Protein AF-Q5EY01-F1 (afdb_monomer_lite)

Radius of gyration: 21.09 Å; chains: 1; bounding box: 48×11×61 Å

Secondary structure (DSSP, 8-state):
-HHHHHHHHHHHHHHHHHTTGGGS-HHHHHHHHHHHHHHHHHHHHHHHHHHHHHHHHHHHHHHHHHHHHHHT--

Sequence (74 aa):
VRLAANMIAGHLLLPLLGNTGPFLSYMMLSLLIMTQIALLILESAVATIQSYVFAVLSTLYSSEVNQKKKKKKK

pLDDT: mean 75.25, std 11.94, range [42.81, 89.44]

InterPro domains:
  IPR000568 ATP synthase, F0 complex, subunit A [PF00119] (1-62)
  IPR035908 ATP synthase, F0 complex, subunit A superfamily [G3DSA:1.20.120.220] (1-68)
  IPR035908 ATP synthase, F0 complex, subunit A superfamily [SSF81336] (1-62)

Organism: Periplaneta americana (NCBI:txid6978)

Structure (mmCIF, N/CA/C/O backbone):
data_AF-Q5EY01-F1
#
_entry.id   AF-Q5EY01-F1
#
loop_
_atom_site.group_PDB
_atom_site.id
_atom_site.type_symbol
_atom_site.label_atom_id
_atom_site.label_alt_id
_atom_site.label_comp_id
_atom_site.label_asym_id
_atom_site.label_entity_id
_atom_site.label_seq_id
_atom_site.pdbx_PDB_ins_code
_atom_site.Cartn_x
_atom_site.Cartn_y
_atom_site.Cartn_z
_atom_site.occupancy
_atom_site.B_iso_or_equiv
_atom_site.auth_seq_id
_atom_site.auth_comp_id
_atom_site.auth_asym_id
_atom_site.auth_atom_id
_atom_site.pdbx_PDB_model_num
ATOM 1 N N . V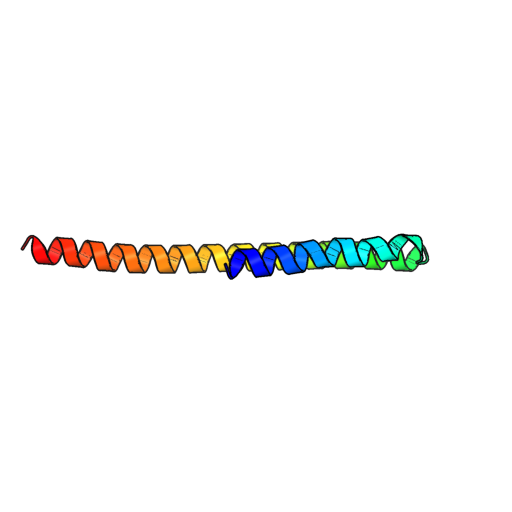AL A 1 1 ? -0.700 -4.291 13.880 1.00 58.84 1 VAL A N 1
ATOM 2 C CA . VAL A 1 1 ? 0.175 -5.259 13.171 1.00 58.84 1 VAL A CA 1
ATOM 3 C C . VAL A 1 1 ? -0.290 -5.520 11.740 1.00 58.84 1 VAL A C 1
ATOM 5 O O . VAL A 1 1 ? 0.467 -5.212 10.838 1.00 58.84 1 VAL A O 1
ATOM 8 N N . ARG A 1 2 ? -1.529 -5.980 11.500 1.00 75.38 2 ARG A N 1
ATOM 9 C CA . ARG A 1 2 ? -2.048 -6.283 10.144 1.00 75.38 2 ARG A CA 1
ATOM 10 C C . ARG A 1 2 ? -1.995 -5.107 9.151 1.00 75.38 2 ARG A C 1
ATOM 12 O O . ARG A 1 2 ? -1.550 -5.288 8.030 1.00 75.38 2 ARG A O 1
ATOM 19 N N . LEU A 1 3 ? -2.379 -3.903 9.584 1.00 68.38 3 LEU A N 1
ATOM 20 C CA . LEU A 1 3 ? -2.325 -2.703 8.736 1.00 68.38 3 LEU A CA 1
ATOM 21 C C . LEU A 1 3 ? -0.884 -2.300 8.380 1.00 68.38 3 LEU A C 1
ATOM 23 O O . LEU A 1 3 ? -0.584 -2.058 7.219 1.00 68.38 3 LEU A O 1
ATOM 27 N N . ALA A 1 4 ? 0.010 -2.297 9.372 1.00 70.38 4 ALA A N 1
ATOM 28 C CA . ALA A 1 4 ? 1.419 -1.962 9.171 1.00 70.38 4 ALA A CA 1
ATOM 29 C C . ALA A 1 4 ? 2.136 -2.984 8.272 1.00 70.38 4 ALA A C 1
ATOM 31 O O . ALA A 1 4 ? 2.902 -2.588 7.408 1.00 70.38 4 ALA A O 1
ATOM 32 N N . ALA A 1 5 ? 1.855 -4.283 8.425 1.00 75.56 5 ALA A N 1
ATOM 33 C CA . ALA A 1 5 ? 2.437 -5.322 7.576 1.00 75.56 5 ALA A CA 1
ATOM 34 C C . ALA A 1 5 ? 2.002 -5.186 6.107 1.00 75.56 5 ALA A C 1
ATOM 36 O O . ALA A 1 5 ? 2.845 -5.279 5.220 1.00 75.56 5 ALA A O 1
ATOM 37 N N . ASN A 1 6 ? 0.718 -4.902 5.855 1.00 77.62 6 ASN A N 1
ATOM 38 C CA . ASN A 1 6 ? 0.214 -4.699 4.496 1.00 77.62 6 ASN A CA 1
ATOM 39 C C . ASN A 1 6 ? 0.831 -3.453 3.836 1.00 77.62 6 ASN A C 1
ATOM 41 O O . ASN A 1 6 ? 1.210 -3.531 2.676 1.00 77.62 6 ASN A O 1
ATOM 45 N N . MET A 1 7 ? 1.001 -2.357 4.587 1.00 76.00 7 MET A N 1
ATOM 46 C CA . MET A 1 7 ? 1.628 -1.120 4.096 1.00 76.00 7 MET A CA 1
ATOM 47 C C . MET A 1 7 ? 3.147 -1.235 3.899 1.00 76.00 7 MET A C 1
ATOM 49 O O . MET A 1 7 ? 3.699 -0.614 3.001 1.00 76.00 7 MET A O 1
ATOM 53 N N . ILE A 1 8 ? 3.850 -2.017 4.726 1.00 80.62 8 ILE A N 1
ATOM 54 C CA . ILE A 1 8 ? 5.299 -2.232 4.580 1.00 80.62 8 ILE A CA 1
ATOM 55 C C . ILE A 1 8 ? 5.590 -3.178 3.407 1.00 80.62 8 ILE A C 1
ATOM 57 O O . ILE A 1 8 ? 6.573 -2.977 2.701 1.00 80.62 8 ILE A O 1
ATOM 61 N N . ALA A 1 9 ? 4.748 -4.188 3.167 1.00 81.69 9 ALA A N 1
ATOM 62 C CA . ALA A 1 9 ? 4.948 -5.148 2.083 1.00 81.69 9 ALA A CA 1
ATOM 63 C C . ALA A 1 9 ? 4.840 -4.503 0.692 1.00 81.69 9 ALA A C 1
ATOM 65 O O . ALA A 1 9 ? 5.718 -4.727 -0.141 1.00 81.69 9 ALA A O 1
ATOM 66 N N . GLY A 1 10 ? 3.809 -3.688 0.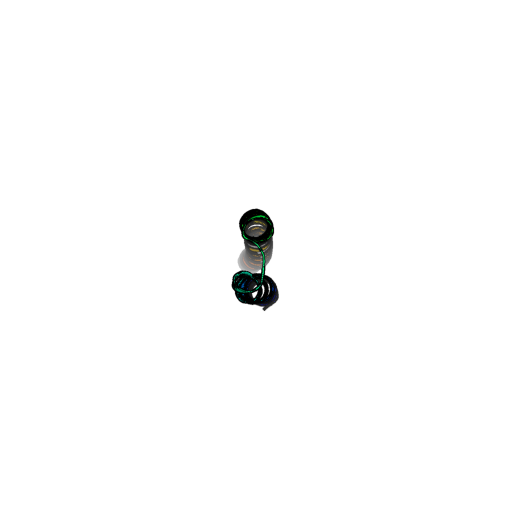439 1.00 78.44 10 GLY A N 1
ATOM 67 C CA . GLY A 1 10 ? 3.683 -2.980 -0.837 1.00 78.44 10 GLY A CA 1
ATOM 68 C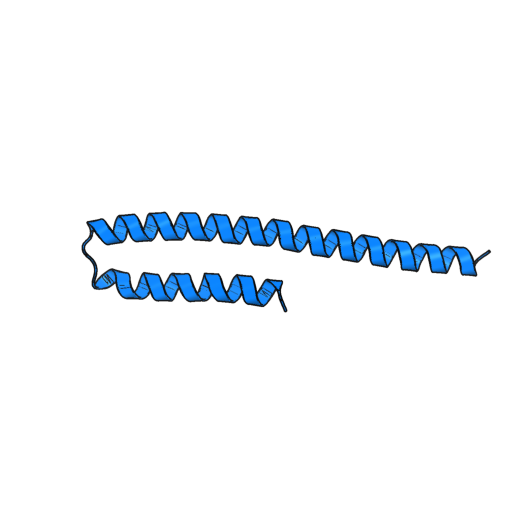 C . GLY A 1 10 ? 4.717 -1.865 -0.982 1.00 78.44 10 GLY A C 1
ATOM 69 O O . GLY A 1 10 ? 5.401 -1.798 -2.007 1.00 78.44 10 GLY A O 1
ATOM 70 N N . HIS A 1 11 ? 4.955 -1.091 0.083 1.00 81.19 11 HIS A N 1
ATOM 71 C CA . HIS A 1 11 ? 5.997 -0.065 0.082 1.00 81.19 11 HIS A CA 1
ATOM 72 C C . HIS A 1 11 ? 7.410 -0.618 -0.155 1.00 81.19 11 HIS A C 1
ATOM 74 O O . HIS A 1 11 ? 8.198 0.054 -0.805 1.00 81.19 11 HIS A O 1
ATOM 80 N N . LEU A 1 12 ? 7.751 -1.818 0.328 1.00 80.94 12 LEU A N 1
ATOM 81 C CA . LEU A 1 12 ? 9.062 -2.443 0.100 1.00 80.94 12 LEU A CA 1
ATOM 82 C C . LEU A 1 12 ? 9.170 -3.104 -1.287 1.00 80.94 12 LEU A C 1
ATOM 84 O O . LEU A 1 12 ? 10.254 -3.171 -1.865 1.00 80.94 12 LEU A O 1
ATOM 88 N N . LEU A 1 13 ? 8.047 -3.555 -1.851 1.00 79.25 13 LEU A N 1
ATOM 89 C CA . LEU A 1 13 ? 7.980 -4.181 -3.173 1.00 79.25 13 LEU A CA 1
ATOM 90 C C . LEU A 1 13 ? 8.159 -3.166 -4.317 1.00 79.25 13 LEU A C 1
ATOM 92 O O . LEU A 1 13 ? 8.824 -3.464 -5.309 1.00 79.25 13 LEU A O 1
ATOM 96 N N . LEU A 1 14 ? 7.630 -1.948 -4.166 1.00 71.62 14 LEU A N 1
ATOM 97 C CA . LEU A 1 14 ? 7.764 -0.858 -5.145 1.00 71.62 14 LEU A CA 1
ATOM 98 C C . LEU A 1 14 ? 9.230 -0.456 -5.463 1.00 71.62 14 LEU A C 1
ATOM 100 O O . LEU A 1 14 ? 9.569 -0.388 -6.648 1.00 71.62 14 LEU A O 1
ATOM 104 N N . PRO A 1 15 ? 10.129 -0.231 -4.482 1.00 71.69 15 PRO A N 1
ATOM 105 C CA . PRO A 1 15 ? 11.540 0.066 -4.723 1.00 71.69 15 PRO A CA 1
ATOM 106 C C . PRO A 1 15 ? 12.339 -1.153 -5.200 1.00 71.69 15 PRO A C 1
ATOM 108 O O . PRO A 1 15 ? 13.278 -0.974 -5.972 1.00 71.69 15 PRO A O 1
ATOM 111 N N . LEU A 1 16 ? 11.952 -2.383 -4.833 1.00 72.81 16 LEU A N 1
ATOM 112 C CA . LEU A 1 16 ? 12.550 -3.600 -5.405 1.00 72.81 16 LEU A CA 1
ATOM 113 C C . LEU A 1 16 ? 12.289 -3.699 -6.916 1.00 72.81 16 LEU A C 1
ATOM 115 O O . LEU A 1 16 ? 13.212 -3.986 -7.676 1.00 72.81 16 LEU A O 1
ATOM 119 N N . LEU A 1 17 ? 11.065 -3.392 -7.364 1.00 68.62 17 LEU A N 1
ATOM 120 C CA . LEU A 1 17 ? 10.749 -3.284 -8.792 1.00 68.62 17 LEU A CA 1
ATOM 121 C C . LEU A 1 17 ? 11.480 -2.103 -9.446 1.00 68.62 17 LEU A C 1
ATOM 123 O O . LEU A 1 17 ? 12.045 -2.249 -10.528 1.00 68.62 17 LEU A O 1
ATOM 127 N N . GLY A 1 18 ? 11.512 -0.943 -8.783 1.00 69.44 18 GLY A N 1
ATOM 128 C CA . GLY A 1 18 ? 12.205 0.253 -9.276 1.00 69.44 18 GLY A CA 1
ATOM 129 C C . GLY A 1 18 ? 13.707 0.040 -9.494 1.00 69.44 18 GLY A C 1
ATOM 130 O O . GLY A 1 18 ? 14.263 0.551 -10.464 1.00 69.44 18 GLY A O 1
ATOM 131 N N . ASN A 1 19 ? 14.351 -0.789 -8.667 1.00 70.88 19 ASN A N 1
ATOM 132 C CA . ASN A 1 19 ? 15.774 -1.116 -8.787 1.00 70.88 19 ASN A CA 1
ATOM 133 C C . ASN A 1 19 ? 16.109 -1.990 -10.016 1.00 70.88 19 ASN A C 1
ATOM 135 O O . ASN A 1 19 ? 17.270 -2.083 -10.405 1.00 70.88 19 ASN A O 1
ATOM 139 N N . THR A 1 20 ? 15.109 -2.598 -10.667 1.00 71.44 20 THR A N 1
ATOM 140 C CA . THR A 1 20 ? 15.282 -3.272 -11.973 1.00 71.44 20 THR A CA 1
ATOM 141 C C . THR A 1 20 ? 15.141 -2.318 -13.167 1.00 71.44 20 THR A C 1
ATOM 143 O O . THR A 1 20 ? 15.554 -2.653 -14.274 1.00 71.44 20 THR A O 1
ATOM 146 N N . GLY A 1 21 ? 14.638 -1.098 -12.940 1.00 67.19 21 GLY A N 1
ATOM 147 C CA . GLY A 1 21 ? 14.450 -0.052 -13.948 1.00 67.19 21 GLY A CA 1
ATOM 148 C C . GLY A 1 21 ? 15.688 0.347 -14.769 1.00 67.19 21 GLY A C 1
ATOM 149 O O . GLY A 1 21 ? 15.542 0.483 -15.981 1.00 67.19 21 GLY A O 1
ATOM 150 N N . PRO A 1 22 ? 16.903 0.499 -14.198 1.00 64.81 22 PRO A N 1
ATOM 151 C CA . PRO A 1 22 ? 18.076 0.917 -14.975 1.00 64.81 22 PRO A CA 1
ATOM 152 C C . PRO A 1 22 ? 18.596 -0.145 -15.960 1.00 64.81 22 PRO A C 1
ATOM 154 O O . PRO A 1 22 ? 19.374 0.190 -16.848 1.00 64.81 22 PRO A O 1
ATOM 157 N N . PHE A 1 23 ? 18.163 -1.405 -15.839 1.00 66.44 23 PHE A N 1
ATOM 158 C CA . PHE A 1 23 ? 18.505 -2.482 -16.780 1.00 66.44 23 PHE A CA 1
ATOM 159 C C . PHE A 1 23 ? 17.460 -2.673 -17.889 1.00 66.44 23 PHE A C 1
ATOM 161 O O . PHE A 1 23 ? 17.658 -3.490 -18.788 1.00 66.44 23 PHE A O 1
ATOM 168 N N . LEU A 1 24 ? 16.343 -1.940 -17.837 1.00 71.31 24 LEU A N 1
ATOM 169 C CA . LEU A 1 24 ? 15.235 -2.077 -18.774 1.00 71.31 24 LEU A CA 1
ATOM 170 C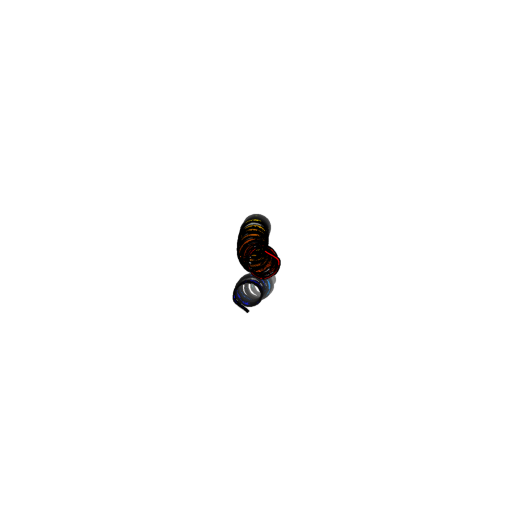 C . LEU A 1 24 ? 15.223 -0.941 -19.802 1.00 71.31 24 LEU A C 1
ATOM 172 O O . LEU A 1 24 ? 15.5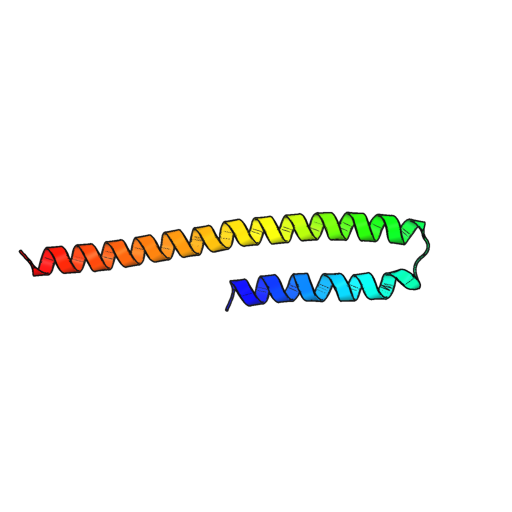69 0.203 -19.519 1.00 71.31 24 LEU A O 1
ATOM 176 N N . SER A 1 25 ? 14.786 -1.268 -21.020 1.00 79.50 25 SER A N 1
ATOM 177 C CA . SER A 1 25 ? 14.571 -0.292 -22.094 1.00 79.50 25 SER A CA 1
ATOM 178 C C . SER A 1 25 ? 13.608 0.822 -21.658 1.00 79.50 25 SER A C 1
ATOM 180 O O . SER A 1 25 ? 12.657 0.579 -20.911 1.00 79.50 25 SER A O 1
ATOM 182 N N . TYR A 1 26 ? 13.798 2.030 -22.197 1.00 77.00 26 TYR A N 1
ATOM 183 C CA . TYR A 1 26 ? 12.969 3.220 -21.948 1.00 77.00 26 TYR A CA 1
ATOM 184 C C . TYR A 1 26 ? 11.456 2.954 -22.091 1.00 77.00 26 TYR A C 1
ATOM 186 O O . TYR A 1 26 ? 10.647 3.496 -21.338 1.00 77.00 26 TYR A O 1
ATOM 194 N N . MET A 1 27 ? 11.068 2.071 -23.021 1.00 76.62 27 MET A N 1
ATOM 195 C CA . MET A 1 27 ? 9.670 1.677 -23.234 1.00 76.62 27 MET A CA 1
ATOM 196 C C . MET A 1 27 ? 9.102 0.859 -22.062 1.00 76.62 27 MET A C 1
ATOM 198 O O . MET A 1 27 ? 7.957 1.058 -21.661 1.00 76.62 27 MET A O 1
ATOM 202 N N . MET A 1 28 ? 9.904 -0.032 -21.472 1.00 78.19 28 MET A N 1
ATOM 203 C CA . MET A 1 28 ? 9.506 -0.804 -20.291 1.00 78.19 28 MET A CA 1
ATOM 204 C C . MET A 1 28 ? 9.511 0.049 -19.021 1.00 78.19 28 MET A C 1
ATOM 206 O O . MET A 1 28 ? 8.669 -0.162 -18.153 1.00 78.19 28 MET A O 1
ATOM 210 N N . LEU A 1 29 ? 10.400 1.044 -18.928 1.00 82.06 29 LEU A N 1
ATOM 211 C CA . LEU A 1 29 ? 10.438 1.972 -17.797 1.00 82.06 29 LEU A CA 1
ATOM 212 C C . LEU A 1 29 ? 9.137 2.783 -17.680 1.00 82.06 29 LEU A C 1
ATOM 214 O O . LEU A 1 29 ? 8.585 2.907 -16.588 1.00 82.06 29 LEU A O 1
ATOM 218 N N . SER A 1 30 ? 8.610 3.285 -18.802 1.00 81.75 30 SER A N 1
ATOM 219 C CA . SER A 1 30 ? 7.333 4.014 -18.828 1.00 81.75 30 SER A CA 1
ATOM 220 C C . SER A 1 30 ? 6.165 3.149 -18.336 1.00 81.75 30 SER A C 1
ATOM 222 O O . SER A 1 30 ? 5.370 3.593 -17.506 1.00 81.75 30 SER A O 1
ATOM 224 N N . LEU A 1 31 ? 6.108 1.885 -18.770 1.00 83.50 31 LEU A N 1
ATOM 225 C CA . LEU A 1 31 ? 5.107 0.927 -18.299 1.00 83.50 31 LEU A CA 1
ATOM 226 C C . LEU A 1 31 ? 5.240 0.660 -16.789 1.00 83.50 31 LEU A C 1
ATOM 228 O O . LEU A 1 31 ? 4.237 0.622 -16.077 1.00 83.50 31 LEU A O 1
ATOM 232 N N . LEU A 1 32 ? 6.472 0.528 -16.291 1.00 83.94 32 LEU A N 1
ATOM 233 C CA . LEU A 1 32 ? 6.755 0.261 -14.881 1.00 83.94 32 LEU A CA 1
ATOM 234 C C . LEU A 1 32 ? 6.289 1.419 -13.980 1.00 83.94 32 LEU A C 1
ATOM 236 O O . LEU A 1 32 ? 5.634 1.182 -12.964 1.00 83.94 32 LEU A O 1
ATOM 240 N N . ILE A 1 33 ? 6.516 2.670 -14.394 1.00 84.00 33 ILE A N 1
ATOM 241 C CA . ILE A 1 33 ? 6.021 3.865 -13.687 1.00 84.00 33 ILE A CA 1
ATOM 242 C C . ILE A 1 33 ? 4.487 3.887 -13.645 1.00 84.00 33 ILE A C 1
ATOM 244 O O . ILE A 1 33 ? 3.905 4.121 -12.585 1.00 84.00 33 ILE A O 1
ATOM 248 N N . MET A 1 34 ? 3.816 3.578 -14.760 1.00 85.75 34 MET A N 1
ATOM 249 C CA . MET A 1 34 ? 2.349 3.506 -14.791 1.00 85.75 34 MET A CA 1
ATOM 250 C C . MET A 1 34 ? 1.807 2.458 -13.813 1.00 85.75 34 MET A C 1
ATOM 252 O O . MET A 1 34 ? 0.848 2.722 -13.085 1.00 85.75 34 MET A O 1
ATOM 256 N N . THR A 1 35 ? 2.449 1.288 -13.736 1.00 85.81 35 THR A N 1
ATOM 257 C CA . THR A 1 35 ? 2.062 0.251 -12.769 1.00 85.81 35 THR A CA 1
ATOM 258 C C . THR A 1 35 ? 2.342 0.644 -11.318 1.00 85.81 35 THR A C 1
ATOM 260 O O . THR A 1 35 ? 1.529 0.333 -10.450 1.00 85.81 35 THR A O 1
ATOM 263 N N . GLN A 1 36 ? 3.425 1.379 -11.033 1.00 84.25 36 GLN A N 1
ATOM 264 C CA . GLN A 1 36 ? 3.703 1.879 -9.681 1.00 84.25 36 GLN A CA 1
ATOM 265 C C . GLN A 1 36 ? 2.640 2.873 -9.207 1.00 84.25 36 GLN A C 1
ATOM 267 O O . GLN A 1 36 ? 2.182 2.775 -8.071 1.00 84.25 36 GLN A O 1
ATOM 272 N N . ILE A 1 37 ? 2.200 3.792 -10.072 1.00 88.06 37 ILE A N 1
ATOM 273 C CA . ILE A 1 37 ? 1.127 4.739 -9.734 1.00 88.06 37 ILE A CA 1
ATOM 274 C C . ILE A 1 37 ? -0.188 3.989 -9.469 1.00 88.06 37 ILE A C 1
ATOM 276 O O . ILE A 1 37 ? -0.881 4.287 -8.496 1.00 88.06 37 ILE A O 1
ATOM 280 N N . ALA A 1 38 ? -0.512 2.975 -10.278 1.00 88.75 38 ALA A N 1
ATOM 281 C CA . ALA A 1 38 ? -1.700 2.149 -10.061 1.00 88.75 38 ALA A CA 1
ATOM 282 C C . ALA A 1 38 ? -1.652 1.386 -8.720 1.00 88.75 38 ALA A C 1
ATOM 284 O O . ALA A 1 38 ? -2.642 1.356 -7.988 1.00 88.75 38 ALA A O 1
ATOM 285 N N . LEU A 1 39 ? -0.496 0.813 -8.367 1.00 87.00 39 LEU A N 1
ATOM 286 C CA . LEU A 1 39 ? -0.286 0.129 -7.087 1.00 87.00 39 LEU A CA 1
ATOM 28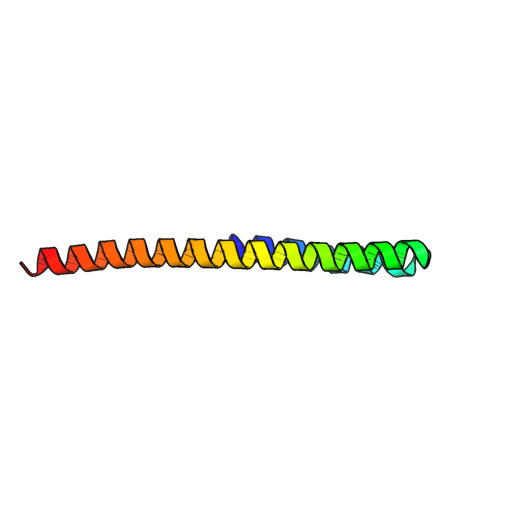7 C C . LEU A 1 39 ? -0.372 1.088 -5.891 1.00 87.00 39 LEU A C 1
ATOM 289 O O . LEU A 1 39 ? -0.970 0.734 -4.878 1.00 87.00 39 LEU A O 1
ATOM 293 N N . LEU A 1 40 ? 0.148 2.313 -6.017 1.00 85.25 40 LEU A N 1
ATOM 294 C CA . LEU A 1 40 ? 0.052 3.342 -4.976 1.00 85.25 40 LEU A CA 1
ATOM 295 C C . LEU A 1 40 ? -1.412 3.697 -4.670 1.00 85.25 40 LEU A C 1
ATOM 297 O O . LEU A 1 40 ? -1.812 3.790 -3.508 1.00 85.25 40 LEU A O 1
ATOM 301 N N . ILE A 1 41 ? -2.231 3.858 -5.714 1.00 88.62 41 ILE A N 1
ATOM 302 C CA . ILE A 1 41 ? -3.667 4.123 -5.565 1.00 88.62 41 ILE A CA 1
ATOM 303 C C . ILE A 1 41 ? -4.345 2.944 -4.859 1.00 88.62 41 ILE A C 1
ATOM 305 O O . ILE A 1 41 ? -5.133 3.156 -3.934 1.00 88.62 41 ILE A O 1
ATOM 309 N N . LEU A 1 42 ? -4.007 1.708 -5.233 1.00 86.94 42 LEU A N 1
ATOM 310 C CA . LEU A 1 42 ? -4.546 0.510 -4.595 1.00 86.94 42 LEU A CA 1
ATOM 311 C C . LEU A 1 42 ? -4.195 0.440 -3.098 1.00 86.94 42 LEU A C 1
ATOM 313 O O . LEU A 1 42 ? -5.084 0.205 -2.278 1.00 86.94 42 LEU A O 1
ATOM 317 N N . GLU A 1 43 ? -2.940 0.689 -2.720 1.00 84.69 43 GLU A N 1
ATOM 318 C CA . GLU A 1 43 ? -2.535 0.729 -1.308 1.00 84.69 43 GLU A CA 1
ATOM 319 C C . GLU A 1 43 ? -3.275 1.821 -0.527 1.00 84.69 43 GLU A C 1
ATOM 321 O O . GLU A 1 43 ? -3.717 1.584 0.601 1.00 84.69 43 GLU A O 1
ATOM 326 N N . SER A 1 44 ? -3.479 2.992 -1.139 1.00 83.44 44 SER A N 1
ATOM 327 C CA . SER A 1 44 ? -4.227 4.090 -0.521 1.00 83.44 44 SER A CA 1
ATOM 328 C C . SER A 1 44 ? -5.692 3.714 -0.253 1.00 83.44 44 SER A C 1
ATOM 330 O O . SER A 1 44 ? -6.215 3.987 0.828 1.00 83.44 44 SER A O 1
ATOM 332 N N . ALA A 1 45 ? -6.332 2.985 -1.174 1.00 89.06 45 ALA A N 1
ATOM 333 C CA . ALA A 1 45 ? -7.701 2.507 -1.008 1.00 89.06 45 ALA A CA 1
ATOM 334 C C . ALA A 1 45 ? -7.812 1.466 0.119 1.00 89.06 45 ALA A C 1
ATOM 336 O O . ALA A 1 45 ? -8.706 1.544 0.966 1.00 89.06 45 ALA A O 1
ATOM 337 N N . VAL A 1 46 ? -6.870 0.517 0.181 1.00 86.06 46 VAL A N 1
ATOM 338 C CA . VAL A 1 46 ? -6.806 -0.482 1.262 1.00 86.06 46 VAL A CA 1
ATOM 339 C C . VAL A 1 46 ? -6.575 0.194 2.620 1.00 86.06 46 VAL A C 1
ATOM 341 O O . VAL A 1 46 ? -7.198 -0.194 3.613 1.00 86.06 46 VAL A O 1
ATOM 344 N N . ALA A 1 47 ? -5.746 1.242 2.672 1.00 84.19 47 ALA A N 1
ATOM 345 C CA . ALA A 1 47 ? -5.509 2.030 3.878 1.00 84.19 47 ALA A CA 1
ATOM 346 C C . ALA A 1 47 ? -6.788 2.706 4.405 1.00 84.19 47 ALA A C 1
ATOM 348 O O . ALA A 1 47 ? -7.062 2.646 5.608 1.00 84.19 47 ALA A O 1
ATOM 349 N N . THR A 1 48 ? -7.594 3.300 3.517 1.00 85.75 48 THR A N 1
ATOM 350 C CA . THR A 1 48 ? -8.880 3.922 3.873 1.00 85.75 48 THR A CA 1
ATOM 351 C C . THR A 1 48 ? -9.879 2.901 4.415 1.00 85.75 48 THR A C 1
ATOM 353 O O . THR A 1 48 ? -10.540 3.153 5.423 1.00 85.75 48 THR A O 1
ATOM 356 N N . ILE A 1 49 ? -9.971 1.719 3.802 1.00 88.25 49 ILE A N 1
ATOM 357 C CA . ILE A 1 49 ? -10.880 0.663 4.271 1.00 88.25 49 ILE A CA 1
ATOM 358 C C . ILE A 1 49 ? -10.440 0.142 5.648 1.00 88.25 49 ILE A C 1
ATOM 360 O O . ILE A 1 49 ? -11.263 -0.056 6.542 1.00 88.25 49 ILE A O 1
ATOM 364 N N . GLN A 1 50 ? -9.138 -0.043 5.866 1.00 84.19 50 GLN A N 1
ATOM 365 C CA . GLN A 1 50 ? -8.629 -0.579 7.125 1.00 84.19 50 GLN A CA 1
ATOM 366 C C . GLN A 1 50 ? -8.772 0.404 8.304 1.00 84.19 50 GLN A C 1
ATOM 368 O O . GLN A 1 50 ? -9.039 -0.041 9.426 1.00 84.19 50 GLN A O 1
ATOM 373 N N . SER A 1 51 ? -8.620 1.716 8.081 1.00 82.94 51 SER A N 1
ATOM 374 C CA . SER A 1 51 ? -8.866 2.730 9.118 1.00 82.94 51 SER A CA 1
ATOM 375 C C . SER A 1 51 ? -10.351 2.819 9.480 1.00 82.94 51 SER A C 1
ATOM 377 O O . SER A 1 51 ? -10.683 2.910 10.663 1.00 82.94 51 SER A O 1
ATOM 379 N N . TYR A 1 52 ? -11.243 2.674 8.493 1.00 89.44 52 TYR A N 1
ATOM 380 C CA . TYR A 1 52 ? -12.684 2.587 8.718 1.00 89.44 52 TYR A CA 1
ATOM 381 C C . TYR A 1 52 ? -13.056 1.378 9.585 1.00 89.44 52 TYR A C 1
ATOM 383 O O . TYR A 1 52 ? -13.725 1.537 10.605 1.00 89.44 52 TYR A O 1
ATOM 391 N N . VAL A 1 53 ? -12.568 0.178 9.247 1.00 87.81 53 VAL A N 1
ATOM 392 C CA . VAL A 1 53 ? -12.839 -1.038 10.036 1.00 87.81 53 VAL A CA 1
ATOM 393 C C . VAL A 1 53 ? -12.353 -0.880 11.477 1.00 87.81 53 VAL A C 1
ATOM 395 O O . VAL A 1 53 ? -13.059 -1.263 12.409 1.00 87.81 53 VAL A O 1
ATOM 398 N N . PHE A 1 54 ? -11.178 -0.279 11.683 1.00 82.25 54 PHE A N 1
ATOM 399 C CA . PHE A 1 54 ? -10.661 -0.017 13.025 1.00 82.25 54 PHE A CA 1
ATOM 400 C C . PHE A 1 54 ? -11.533 0.976 13.806 1.00 82.25 54 PHE A C 1
ATOM 402 O O . PHE A 1 54 ? -11.825 0.734 14.979 1.00 82.25 54 PHE A O 1
ATOM 409 N N . ALA A 1 55 ? -11.985 2.056 13.164 1.00 84.06 55 ALA A N 1
ATOM 410 C CA . ALA A 1 55 ? -12.873 3.037 13.777 1.00 84.06 55 ALA A CA 1
ATOM 411 C C . ALA A 1 55 ? -14.219 2.413 14.165 1.00 84.06 55 ALA A C 1
ATOM 413 O O . ALA A 1 55 ? -14.639 2.555 15.310 1.00 84.06 55 ALA A O 1
ATOM 414 N N . VAL A 1 56 ? -14.849 1.647 13.267 1.00 86.25 56 VAL A N 1
ATOM 415 C CA . VAL A 1 56 ? -16.117 0.961 13.560 1.00 86.25 56 VAL A CA 1
ATOM 416 C C . VAL A 1 56 ? -15.951 -0.012 14.722 1.00 86.25 56 VAL A C 1
ATOM 418 O O . VAL A 1 56 ? -16.759 0.022 15.648 1.00 86.25 56 VAL A O 1
ATOM 421 N N . LEU A 1 57 ? -14.888 -0.826 14.734 1.00 85.56 57 LEU A N 1
ATOM 422 C CA . LEU A 1 57 ? -14.624 -1.746 15.841 1.00 85.56 57 LEU A CA 1
ATOM 423 C C . LEU A 1 57 ? -14.441 -0.978 17.162 1.00 85.56 57 LEU A C 1
ATOM 425 O O . LEU A 1 57 ? -15.057 -1.325 18.167 1.00 85.56 57 LEU A O 1
ATOM 429 N N . SER A 1 58 ? -13.647 0.099 17.154 1.00 77.25 58 SER A N 1
ATOM 430 C CA . SER A 1 58 ? -13.410 0.954 18.324 1.00 77.25 58 SER A CA 1
ATOM 431 C C . SER A 1 58 ? -14.703 1.585 18.850 1.00 77.25 58 SER A C 1
ATOM 433 O O . SER A 1 58 ? -14.971 1.538 20.052 1.00 77.25 58 SER A O 1
ATOM 435 N N . THR A 1 59 ? -15.554 2.105 17.964 1.00 83.19 59 THR A N 1
ATOM 436 C CA . THR A 1 59 ? -16.852 2.688 18.323 1.00 83.19 59 THR A CA 1
ATOM 437 C C . THR A 1 59 ? -17.809 1.643 18.893 1.00 83.19 59 THR A C 1
ATOM 439 O O . THR A 1 59 ? -18.492 1.929 19.879 1.00 83.19 59 THR A O 1
ATOM 442 N N . LEU A 1 60 ? -17.837 0.430 18.338 1.00 77.69 60 LEU A N 1
ATOM 443 C CA . LEU A 1 60 ? -18.654 -0.677 18.843 1.00 77.69 60 LEU A CA 1
ATOM 444 C C . LEU A 1 60 ? -18.200 -1.105 20.245 1.00 77.69 60 LEU A C 1
ATOM 446 O O . LEU A 1 60 ? -19.009 -1.122 21.170 1.00 77.69 60 LEU A O 1
ATOM 450 N N . TYR A 1 61 ? -16.897 -1.331 20.447 1.00 72.88 61 TYR A N 1
ATOM 451 C CA . TYR A 1 61 ? -16.341 -1.638 21.771 1.00 72.88 61 TYR A CA 1
ATOM 452 C C . TYR A 1 61 ? -16.583 -0.507 22.782 1.00 72.88 61 TYR A C 1
ATOM 454 O O . TYR A 1 61 ? -16.926 -0.770 23.936 1.00 72.88 61 TYR A O 1
ATOM 462 N N . SER A 1 62 ? -16.452 0.755 22.368 1.00 68.25 62 SER A N 1
ATOM 463 C CA . SER A 1 62 ? -16.693 1.910 23.241 1.00 68.25 62 SER A CA 1
ATOM 464 C C . SER A 1 62 ? -18.174 2.044 23.623 1.00 68.25 62 SER A C 1
ATOM 466 O O . SER A 1 62 ? -18.506 2.330 24.776 1.00 68.25 62 SER A O 1
ATOM 468 N N . SER A 1 63 ? -19.081 1.746 22.691 1.00 67.38 63 SER A N 1
ATOM 469 C CA . SER A 1 63 ? -20.529 1.755 22.931 1.00 67.38 63 SER A CA 1
ATOM 470 C C . SER A 1 63 ? -20.964 0.637 23.882 1.00 67.38 63 SER A C 1
ATOM 472 O O . SER A 1 63 ? -21.739 0.896 24.805 1.00 67.38 63 SER A O 1
ATOM 474 N N . GLU A 1 64 ? -20.403 -0.567 23.744 1.00 69.06 64 GLU A N 1
ATOM 475 C CA . GLU A 1 64 ? -20.623 -1.694 24.664 1.00 69.06 64 GLU A CA 1
ATOM 476 C C . GLU A 1 64 ? -20.132 -1.385 26.091 1.00 69.06 64 GLU A C 1
ATOM 478 O O . GLU A 1 64 ? -20.829 -1.622 27.086 1.00 69.06 64 GLU A O 1
ATOM 483 N N . VAL A 1 65 ? -18.945 -0.786 26.225 1.00 61.78 65 VAL A N 1
ATOM 484 C CA . VAL A 1 65 ? -18.385 -0.404 27.533 1.00 61.78 65 VAL A CA 1
ATOM 485 C C . VAL A 1 65 ? -19.185 0.736 28.177 1.00 61.78 65 VAL A C 1
ATOM 487 O O . VAL A 1 65 ? -19.427 0.716 29.391 1.00 61.78 65 VAL A O 1
ATOM 490 N N . ASN A 1 66 ? -19.652 1.711 27.392 1.00 58.44 66 ASN A N 1
ATOM 491 C CA . ASN A 1 66 ? -20.442 2.829 27.908 1.00 58.44 66 ASN A CA 1
ATOM 492 C C . ASN A 1 66 ? -21.876 2.405 28.287 1.00 58.44 66 ASN A C 1
ATOM 494 O O . ASN A 1 66 ? -22.407 2.862 29.305 1.00 58.44 66 ASN A O 1
ATOM 498 N N . GLN A 1 67 ? -22.484 1.463 27.553 1.00 55.16 67 GLN A N 1
ATOM 499 C CA . GLN A 1 67 ? -23.749 0.838 27.958 1.00 55.16 67 GLN A CA 1
ATOM 500 C C . GLN A 1 67 ? -23.606 0.039 29.264 1.00 55.16 67 GLN A C 1
ATOM 502 O O . GLN A 1 67 ? -24.466 0.151 30.144 1.00 55.16 67 GLN A O 1
ATOM 507 N N . LYS A 1 68 ? -22.497 -0.690 29.461 1.00 51.91 68 LYS A N 1
ATOM 508 C CA . LYS A 1 68 ? -22.216 -1.375 30.738 1.00 51.91 68 LYS A CA 1
ATOM 509 C C . LYS A 1 68 ? -22.058 -0.405 31.914 1.00 51.91 68 LYS A C 1
ATOM 511 O O . LYS A 1 68 ? -22.553 -0.695 33.002 1.00 51.91 68 LYS A O 1
ATOM 516 N N . LYS A 1 69 ? -21.435 0.766 31.719 1.00 52.47 69 LYS A N 1
ATOM 517 C CA . LYS A 1 69 ? -21.350 1.806 32.766 1.00 52.47 69 LYS A CA 1
ATOM 518 C C . LYS A 1 69 ? -22.710 2.427 33.103 1.00 52.47 69 LYS A C 1
ATOM 520 O O . LYS A 1 69 ? -22.951 2.714 34.273 1.00 52.47 69 LYS A O 1
ATOM 525 N N . LYS A 1 70 ? -23.614 2.593 32.128 1.00 50.31 70 LYS A N 1
ATOM 526 C CA . LYS A 1 70 ? -24.986 3.079 32.381 1.00 50.31 70 LYS A CA 1
ATOM 527 C C . LYS A 1 70 ? -25.858 2.055 33.117 1.00 50.31 70 LYS A C 1
ATOM 529 O O . LYS A 1 70 ? -26.621 2.463 33.984 1.00 50.31 70 LYS A O 1
ATOM 534 N N . LYS A 1 71 ? -25.714 0.750 32.844 1.00 48.38 71 LYS A N 1
ATOM 535 C CA . LYS A 1 71 ? -26.435 -0.313 33.578 1.00 48.38 71 LYS A CA 1
ATOM 536 C C . LYS A 1 71 ? -25.952 -0.524 35.017 1.00 48.38 71 LYS A C 1
ATOM 538 O O . LYS A 1 71 ? -26.739 -0.983 35.821 1.00 48.38 71 LYS A O 1
ATOM 543 N N . LYS A 1 72 ? -24.699 -0.188 35.354 1.00 45.28 72 LYS A N 1
ATOM 544 C CA . LYS A 1 72 ? -24.194 -0.220 36.746 1.00 45.28 72 LYS A CA 1
ATOM 545 C C . LYS A 1 72 ? -24.550 1.024 37.576 1.00 45.28 72 LYS A C 1
ATOM 547 O O . LYS A 1 72 ? -24.288 1.034 38.772 1.00 45.28 72 LYS A O 1
ATOM 552 N N . LYS A 1 73 ? -25.066 2.086 36.945 1.00 44.44 73 LYS A N 1
ATOM 553 C CA . LYS A 1 73 ? -25.499 3.332 37.608 1.00 44.44 73 LYS A CA 1
ATOM 554 C C . LYS A 1 73 ? -27.025 3.440 37.778 1.00 44.44 73 LYS A C 1
ATOM 556 O O . LYS A 1 73 ? -27.482 4.447 38.310 1.00 44.44 73 LYS A O 1
ATOM 561 N N . LYS A 1 74 ? -27.787 2.449 37.311 1.00 42.81 74 LYS A N 1
ATOM 562 C CA . LYS A 1 74 ? -29.194 2.219 37.664 1.00 42.81 74 LYS A CA 1
ATOM 563 C C . LYS A 1 74 ? -29.260 0.991 38.555 1.00 42.81 74 LYS A C 1
ATOM 565 O O . LYS A 1 74 ? -30.160 0.974 39.412 1.00 42.81 74 LYS A O 1
#

Foldseek 3Di:
DVLVVLLVVLVVVLVVLVVCLVVDDPVVNVVSVVVNVVSVVVNVVVNVVVVVVVVVVVVVVVVVVVVVVVVVVD